Protein AF-A0A944PN60-F1 (afdb_monomer)

Nearest PDB structures (foldseek):
  7szf-assembly1_B-2  TM=4.156E-01  e=7.973E-01  Microseira wollei
  3ijt-assembly1_A  TM=2.534E-01  e=1.399E-01  Streptococcus mutans
  7szf-assembly1_A  TM=3.239E-01  e=6.660E-01  Microseira wollei
  7sze-assembly1_C  TM=3.017E-01  e=6.660E-01  Microseira wollei
  6wnd-assembly1_A  TM=2.590E-01  e=6.272E-01  Microseira wollei

Structure (mmCIF, N/CA/C/O backbone):
data_AF-A0A944PN60-F1
#
_entry.id   AF-A0A944PN60-F1
#
loop_
_atom_site.group_PDB
_atom_site.id
_atom_site.type_symbol
_atom_site.label_atom_id
_atom_site.label_alt_id
_atom_site.label_comp_id
_atom_site.label_asym_id
_atom_site.label_entity_id
_atom_site.label_seq_id
_atom_site.pdbx_PDB_ins_code
_atom_site.Cartn_x
_atom_site.Cartn_y
_atom_site.Cartn_z
_atom_site.occupancy
_atom_site.B_iso_or_equiv
_atom_site.auth_seq_id
_atom_site.auth_comp_id
_atom_site.auth_asym_id
_atom_site.auth_atom_id
_atom_site.pdbx_PDB_model_num
ATOM 1 N N . MET A 1 1 ? -5.242 -6.734 10.731 1.00 78.25 1 MET A N 1
ATOM 2 C CA . MET A 1 1 ? -5.152 -6.254 9.335 1.00 78.25 1 MET A CA 1
ATOM 3 C C . MET A 1 1 ? -3.893 -5.449 9.091 1.00 78.25 1 MET A C 1
ATOM 5 O O . MET A 1 1 ? -3.110 -5.909 8.279 1.00 78.25 1 MET A O 1
ATOM 9 N N . ARG A 1 2 ? -3.615 -4.367 9.833 1.00 77.69 2 ARG A N 1
ATOM 10 C CA . ARG A 1 2 ? -2.353 -3.606 9.710 1.00 77.69 2 ARG A CA 1
ATOM 11 C C . ARG A 1 2 ? -1.087 -4.473 9.571 1.00 77.69 2 ARG A C 1
ATOM 13 O O . ARG A 1 2 ? -0.387 -4.346 8.578 1.00 77.69 2 ARG A O 1
ATOM 20 N N . ASN A 1 3 ? -0.880 -5.430 10.482 1.00 80.88 3 ASN A N 1
ATOM 21 C CA . ASN A 1 3 ? 0.288 -6.325 10.459 1.00 80.88 3 ASN A CA 1
ATOM 22 C C . ASN A 1 3 ? 0.407 -7.179 9.179 1.00 80.88 3 ASN A C 1
ATOM 24 O O . ASN A 1 3 ? 1.513 -7.530 8.786 1.00 80.88 3 ASN A O 1
ATOM 28 N N . GLU A 1 4 ? -0.709 -7.536 8.532 1.00 80.94 4 GLU A N 1
ATOM 29 C CA . GLU A 1 4 ? -0.689 -8.299 7.272 1.00 80.94 4 GLU A CA 1
ATOM 30 C C . GLU A 1 4 ? -0.202 -7.425 6.113 1.00 80.94 4 GLU A C 1
ATOM 32 O O . GLU A 1 4 ? 0.571 -7.882 5.274 1.00 80.94 4 GLU A O 1
ATOM 37 N N . ILE A 1 5 ? -0.637 -6.161 6.091 1.00 79.56 5 ILE A N 1
ATOM 38 C CA . ILE A 1 5 ? -0.217 -5.166 5.098 1.00 79.56 5 ILE A CA 1
ATOM 39 C C . ILE A 1 5 ? 1.261 -4.840 5.303 1.00 79.56 5 ILE A C 1
ATOM 41 O O . ILE A 1 5 ? 2.024 -4.862 4.341 1.00 79.56 5 ILE A O 1
ATOM 45 N N . ASP A 1 6 ? 1.669 -4.627 6.561 1.00 84.75 6 ASP A N 1
ATOM 46 C CA . ASP A 1 6 ? 3.069 -4.443 6.943 1.00 84.75 6 ASP A CA 1
ATOM 47 C C . ASP A 1 6 ? 3.922 -5.613 6.451 1.00 84.75 6 ASP A C 1
ATOM 49 O O . ASP A 1 6 ? 4.912 -5.395 5.759 1.00 84.75 6 ASP A O 1
ATOM 53 N N . ALA A 1 7 ? 3.537 -6.858 6.743 1.00 84.25 7 ALA A N 1
ATOM 54 C CA . ALA A 1 7 ? 4.294 -8.029 6.309 1.00 84.25 7 ALA A CA 1
ATOM 55 C C . ALA A 1 7 ? 4.406 -8.108 4.777 1.00 84.25 7 ALA A C 1
ATOM 57 O O . ALA A 1 7 ? 5.513 -8.236 4.258 1.00 84.25 7 ALA A O 1
ATOM 58 N N . ALA A 1 8 ? 3.290 -7.961 4.053 1.00 82.12 8 ALA A N 1
ATOM 59 C CA . ALA A 1 8 ? 3.276 -8.003 2.590 1.00 82.12 8 ALA A CA 1
ATOM 60 C C . ALA A 1 8 ? 4.179 -6.921 1.974 1.00 82.12 8 ALA A C 1
ATOM 62 O O . ALA A 1 8 ? 4.997 -7.211 1.100 1.00 82.12 8 ALA A O 1
ATOM 63 N N . ALA A 1 9 ? 4.069 -5.685 2.467 1.00 80.31 9 ALA A N 1
ATOM 64 C CA . ALA A 1 9 ? 4.856 -4.558 1.992 1.00 80.31 9 ALA A CA 1
ATOM 65 C C . ALA A 1 9 ? 6.350 -4.728 2.329 1.00 80.31 9 ALA A C 1
ATOM 67 O O . ALA A 1 9 ? 7.211 -4.568 1.464 1.00 80.31 9 ALA A O 1
ATOM 68 N N . THR A 1 10 ? 6.680 -5.124 3.558 1.00 81.81 10 THR A N 1
ATOM 69 C CA . THR A 1 10 ? 8.081 -5.265 3.985 1.00 81.81 10 THR A CA 1
ATOM 70 C C . THR A 1 10 ? 8.782 -6.410 3.251 1.00 81.81 10 THR A C 1
ATOM 72 O O . THR A 1 10 ? 9.929 -6.258 2.833 1.00 81.81 10 THR A O 1
ATOM 75 N N . THR A 1 11 ? 8.091 -7.532 3.003 1.00 80.88 11 THR A N 1
ATOM 76 C CA . THR A 1 11 ? 8.620 -8.641 2.189 1.00 80.88 11 THR A CA 1
ATOM 77 C C . THR A 1 11 ? 8.937 -8.212 0.756 1.00 80.88 11 THR A C 1
ATOM 79 O O . THR A 1 11 ? 9.923 -8.675 0.188 1.00 80.88 11 THR A O 1
ATOM 82 N N . ALA A 1 12 ? 8.152 -7.302 0.179 1.00 75.12 12 ALA A N 1
ATOM 83 C CA . ALA A 1 12 ? 8.399 -6.765 -1.157 1.00 75.12 12 ALA A CA 1
ATOM 84 C C . ALA A 1 12 ? 9.396 -5.584 -1.183 1.00 75.12 12 ALA A C 1
ATOM 86 O O . ALA A 1 12 ? 9.608 -4.970 -2.231 1.00 75.12 12 ALA A O 1
ATOM 87 N N . GLY A 1 13 ? 10.039 -5.286 -0.046 1.00 75.38 13 GLY A N 1
ATOM 88 C CA . GLY A 1 13 ? 11.092 -4.275 0.071 1.00 75.38 13 GLY A CA 1
ATOM 89 C C . GLY A 1 13 ? 10.590 -2.852 0.325 1.00 75.38 13 GLY A C 1
ATOM 90 O O . GLY A 1 13 ? 11.360 -1.901 0.180 1.00 75.38 13 GLY A O 1
ATOM 91 N N . PHE A 1 14 ? 9.319 -2.688 0.694 1.00 82.94 14 PHE A N 1
ATOM 92 C CA . PHE A 1 14 ? 8.746 -1.398 1.064 1.00 82.94 14 PHE A CA 1
ATOM 93 C C . PHE A 1 14 ? 8.972 -1.104 2.547 1.00 82.94 14 PHE A C 1
ATOM 95 O O . PHE A 1 14 ? 8.867 -1.989 3.393 1.00 82.94 14 PHE A O 1
ATOM 102 N N . THR A 1 15 ? 9.216 0.162 2.874 1.00 82.56 15 THR A N 1
ATOM 103 C CA . THR A 1 15 ? 9.378 0.599 4.263 1.00 82.56 15 THR A CA 1
ATOM 104 C C . THR A 1 15 ? 8.147 1.394 4.684 1.00 82.56 15 THR A C 1
ATOM 106 O O . THR A 1 15 ? 7.670 2.256 3.936 1.00 82.56 15 THR A O 1
ATOM 109 N N . ALA A 1 16 ? 7.626 1.102 5.879 1.00 83.19 16 ALA A N 1
ATOM 110 C CA . ALA A 1 16 ? 6.564 1.894 6.484 1.00 83.19 16 ALA A CA 1
ATOM 111 C C . ALA A 1 16 ? 7.060 3.328 6.705 1.00 83.19 16 ALA A C 1
ATOM 113 O O . ALA A 1 16 ? 8.152 3.561 7.225 1.00 83.19 16 ALA A O 1
ATOM 114 N N . ARG A 1 17 ? 6.251 4.300 6.303 1.00 80.06 17 ARG A N 1
ATOM 115 C CA . ARG A 1 17 ? 6.507 5.721 6.495 1.00 80.06 17 ARG A CA 1
ATOM 116 C C . ARG A 1 17 ? 5.400 6.320 7.339 1.00 80.06 17 ARG A C 1
ATOM 118 O O . ARG A 1 17 ? 4.273 5.823 7.362 1.00 80.06 17 ARG A O 1
ATOM 125 N N . GLN A 1 18 ? 5.745 7.406 8.023 1.00 74.06 18 GLN A N 1
ATOM 126 C CA . GLN A 1 18 ? 4.725 8.262 8.609 1.00 74.06 18 GLN A CA 1
ATOM 127 C C . GLN A 1 18 ? 3.732 8.676 7.507 1.00 74.06 18 GLN A C 1
ATOM 129 O O . GLN A 1 18 ? 4.138 8.802 6.340 1.00 74.06 18 GLN A O 1
ATOM 134 N N . PRO A 1 19 ? 2.445 8.855 7.851 1.00 70.75 19 PRO A N 1
ATOM 135 C CA . PRO A 1 19 ? 1.495 9.504 6.960 1.00 70.75 19 PRO A CA 1
ATOM 136 C C . PRO A 1 19 ? 2.111 10.803 6.448 1.00 70.75 19 PRO A C 1
ATOM 138 O O . PRO A 1 19 ? 2.833 11.476 7.189 1.00 70.75 19 PRO A O 1
ATOM 141 N N . ALA A 1 20 ? 1.871 11.124 5.180 1.00 68.94 20 ALA A N 1
ATOM 142 C CA . ALA A 1 20 ? 2.376 12.365 4.619 1.00 68.94 20 ALA A CA 1
ATOM 143 C C . ALA A 1 20 ? 1.814 13.569 5.403 1.00 68.94 20 ALA A C 1
ATOM 145 O O . ALA A 1 20 ? 0.785 13.464 6.076 1.00 68.94 20 ALA A O 1
ATOM 146 N N . ASP A 1 21 ? 2.530 14.693 5.390 1.00 70.62 21 ASP A N 1
ATOM 147 C CA . ASP A 1 21 ? 2.187 15.848 6.230 1.00 70.62 21 ASP A CA 1
ATOM 148 C C . ASP A 1 21 ? 0.8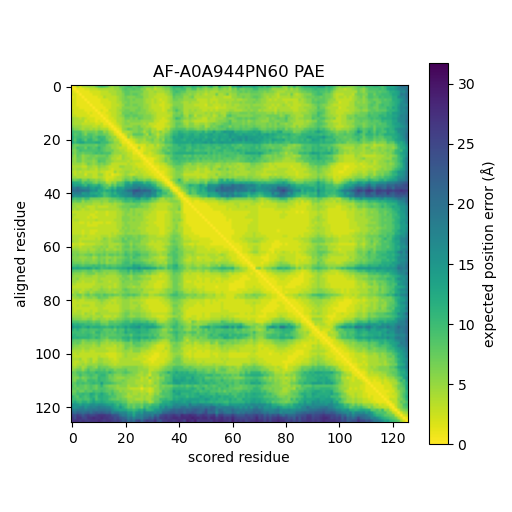36 16.481 5.873 1.00 70.62 21 ASP A C 1
ATOM 150 O O . ASP A 1 21 ? 0.238 17.163 6.702 1.00 70.62 21 ASP A O 1
ATOM 154 N N . ASP A 1 22 ? 0.341 16.208 4.668 1.00 70.81 22 ASP A N 1
ATOM 155 C CA . ASP A 1 22 ? -0.979 16.581 4.166 1.00 70.81 22 ASP A CA 1
ATOM 156 C C . ASP A 1 22 ? -2.118 15.693 4.698 1.00 70.81 22 ASP A C 1
ATOM 158 O O . ASP A 1 22 ? -3.289 16.023 4.501 1.00 70.81 22 ASP A O 1
ATOM 162 N N . VAL A 1 23 ? -1.808 14.598 5.404 1.00 74.94 23 VAL A N 1
ATOM 163 C CA . VAL A 1 23 ? -2.804 13.811 6.136 1.00 74.94 23 VAL A CA 1
ATOM 164 C C . VAL A 1 23 ? -3.211 14.574 7.405 1.00 74.94 23 VAL A C 1
ATOM 166 O O . VAL A 1 23 ? -2.351 14.852 8.254 1.00 74.94 23 VAL A O 1
ATOM 169 N N . PRO A 1 24 ? -4.512 14.877 7.588 1.00 76.62 24 PRO A N 1
ATOM 170 C CA . PRO A 1 24 ? -5.019 15.567 8.769 1.00 76.62 24 PRO A CA 1
ATOM 171 C C . PRO A 1 24 ? -4.561 14.900 10.074 1.00 76.62 24 PRO A C 1
ATOM 173 O O . PRO A 1 24 ? -4.557 13.668 10.155 1.00 76.62 24 PRO A O 1
ATOM 176 N N . PRO A 1 25 ? -4.216 15.663 11.132 1.00 77.25 25 PRO A N 1
ATOM 177 C CA . PRO A 1 25 ? -3.718 15.103 12.390 1.00 77.25 25 PRO A CA 1
ATOM 178 C C . PRO A 1 25 ? -4.624 14.020 12.991 1.00 77.25 25 PRO A C 1
ATOM 180 O O . PRO A 1 25 ? -4.119 13.000 13.453 1.00 77.25 25 PRO A O 1
ATOM 183 N N . GLY A 1 26 ? -5.948 14.205 12.914 1.00 77.31 26 GLY A N 1
ATOM 184 C CA . GLY A 1 26 ? -6.942 13.235 13.390 1.00 77.31 26 GLY A CA 1
ATOM 185 C C . GLY A 1 26 ? -6.986 11.923 12.596 1.00 77.31 26 GLY A C 1
ATOM 186 O O . GLY A 1 26 ? -7.498 10.928 13.097 1.00 77.31 26 GLY A O 1
ATOM 187 N N . LEU A 1 27 ? -6.409 11.897 11.390 1.00 81.31 27 LEU A N 1
ATOM 188 C CA . LEU A 1 27 ? -6.338 10.723 10.518 1.00 81.31 27 LEU A CA 1
ATOM 189 C C . LEU A 1 27 ? -4.967 10.041 10.532 1.00 81.31 27 LEU A C 1
ATOM 191 O O . LEU A 1 27 ? -4.851 8.903 10.084 1.00 81.31 27 LEU A O 1
ATOM 195 N N . LYS A 1 28 ? -3.926 10.667 11.098 1.00 80.19 28 LYS A N 1
ATOM 196 C CA . LYS A 1 28 ? -2.568 10.094 11.103 1.00 80.19 28 LYS A CA 1
ATOM 197 C C . LYS A 1 28 ? -2.484 8.730 11.795 1.00 80.19 28 LYS A C 1
ATOM 199 O O . LYS A 1 28 ? -1.704 7.888 11.368 1.00 80.19 28 LYS A O 1
ATOM 204 N N . SER A 1 29 ? -3.285 8.483 12.833 1.00 82.19 29 SER A N 1
ATOM 205 C CA . SER A 1 29 ? -3.358 7.167 13.491 1.00 82.19 29 SER A CA 1
ATOM 206 C C . SER A 1 29 ? -4.169 6.130 12.706 1.00 82.19 29 SER A C 1
ATOM 208 O O . SER A 1 29 ? -4.023 4.936 12.953 1.00 82.19 29 SER A O 1
ATOM 210 N N . CYS A 1 30 ? -5.014 6.585 11.781 1.00 86.88 30 CYS A N 1
ATOM 211 C CA . CYS A 1 30 ? -5.893 5.765 10.950 1.00 86.88 30 CYS A CA 1
ATOM 212 C C . CYS A 1 30 ? -5.280 5.437 9.585 1.00 86.88 30 CYS A C 1
ATOM 214 O O . CYS A 1 30 ? -5.746 4.529 8.902 1.00 86.88 30 CYS A O 1
ATOM 216 N N . THR A 1 31 ? -4.229 6.151 9.191 1.00 86.56 31 THR A N 1
ATOM 217 C CA . THR A 1 31 ? -3.553 5.982 7.909 1.00 86.56 31 THR A CA 1
ATOM 218 C C . THR A 1 31 ? -2.158 5.414 8.113 1.00 86.56 31 THR A C 1
ATOM 220 O O . THR A 1 31 ? -1.404 5.833 8.987 1.00 86.56 31 THR A O 1
ATOM 223 N N . VAL A 1 32 ? -1.771 4.471 7.264 1.00 87.19 32 VAL A N 1
ATOM 224 C CA . VAL A 1 32 ? -0.402 3.963 7.193 1.00 87.19 32 VAL A CA 1
ATOM 225 C C . VAL A 1 32 ? 0.029 3.951 5.743 1.00 87.19 32 VAL A C 1
ATOM 227 O O . VAL A 1 32 ? -0.742 3.589 4.857 1.00 87.19 32 VAL A O 1
ATOM 230 N N . ARG A 1 33 ? 1.275 4.349 5.499 1.00 87.69 33 ARG A N 1
ATOM 231 C CA . ARG A 1 33 ? 1.848 4.403 4.162 1.00 87.69 33 ARG A CA 1
ATOM 232 C C . ARG A 1 33 ? 3.090 3.534 4.088 1.00 87.69 33 ARG A C 1
ATOM 234 O O . ARG A 1 33 ? 3.949 3.618 4.956 1.00 87.69 33 ARG A O 1
ATOM 241 N N . TRP A 1 34 ? 3.232 2.782 3.008 1.00 87.56 34 TRP A N 1
ATOM 242 C CA . TRP A 1 34 ? 4.467 2.093 2.648 1.00 87.56 34 TRP A CA 1
ATOM 243 C C . TRP A 1 34 ? 4.951 2.616 1.309 1.00 87.56 34 TRP A C 1
ATOM 245 O O . TRP A 1 34 ? 4.162 2.816 0.385 1.00 87.56 34 TRP A O 1
ATOM 255 N N . GLN A 1 35 ? 6.253 2.851 1.202 1.00 82.75 35 GLN A N 1
ATOM 256 C CA . GLN A 1 35 ? 6.859 3.374 -0.017 1.00 82.75 35 GLN A CA 1
ATOM 257 C C . GLN A 1 35 ? 8.163 2.642 -0.308 1.00 82.75 35 GLN A C 1
ATOM 259 O O . GLN A 1 35 ? 8.869 2.230 0.615 1.00 82.75 35 GLN A O 1
ATOM 264 N N . ALA A 1 36 ? 8.487 2.485 -1.594 1.00 76.81 36 ALA A N 1
ATOM 265 C CA . ALA A 1 36 ? 9.763 1.901 -1.980 1.00 76.81 36 ALA A CA 1
ATOM 266 C C . ALA A 1 36 ? 10.884 2.870 -1.610 1.00 76.81 36 ALA A C 1
ATOM 268 O O . ALA A 1 36 ? 10.826 4.065 -1.945 1.00 76.81 36 ALA A O 1
ATOM 269 N N . ASP A 1 37 ? 11.919 2.345 -0.966 1.00 67.75 37 ASP A N 1
ATOM 270 C CA . ASP A 1 37 ? 13.194 3.039 -0.887 1.00 67.75 37 ASP A CA 1
ATOM 271 C C . ASP A 1 37 ? 13.798 3.009 -2.294 1.00 67.75 37 ASP A C 1
ATOM 273 O O . ASP A 1 37 ? 14.003 1.933 -2.855 1.00 67.75 37 ASP A O 1
ATOM 277 N N . GLY A 1 38 ? 14.032 4.183 -2.891 1.00 56.84 38 GLY A N 1
ATOM 278 C CA . GLY A 1 38 ? 14.340 4.337 -4.325 1.00 56.84 38 GLY A CA 1
ATOM 279 C C . GLY A 1 38 ? 15.554 3.543 -4.830 1.00 56.84 38 GLY A C 1
ATOM 280 O O . GLY A 1 38 ? 15.700 3.367 -6.030 1.00 56.84 38 GLY A O 1
ATOM 281 N N . ALA A 1 39 ? 16.386 3.013 -3.927 1.00 55.78 39 ALA A N 1
ATOM 282 C CA . ALA A 1 39 ? 17.548 2.184 -4.241 1.00 55.78 39 ALA A CA 1
ATOM 283 C C . ALA A 1 39 ? 17.310 0.659 -4.132 1.00 55.78 39 ALA A C 1
ATOM 285 O O . ALA A 1 39 ? 18.165 -0.112 -4.557 1.00 55.78 39 ALA A O 1
ATOM 286 N N . LYS A 1 40 ? 16.196 0.196 -3.541 1.00 52.66 40 LYS A N 1
ATOM 287 C CA . LYS A 1 40 ? 15.973 -1.235 -3.225 1.00 52.66 40 LYS A CA 1
ATOM 288 C C . LYS A 1 40 ? 15.061 -1.973 -4.204 1.00 52.66 40 LYS A C 1
ATOM 290 O O . LYS A 1 40 ? 14.976 -3.195 -4.148 1.00 52.66 40 LYS A O 1
ATOM 295 N N . SER A 1 41 ? 14.383 -1.254 -5.092 1.00 57.16 41 SER A N 1
ATOM 296 C CA . SER A 1 41 ? 13.444 -1.839 -6.043 1.00 57.16 41 SER A CA 1
ATOM 297 C C . SER A 1 41 ? 14.070 -1.913 -7.433 1.00 57.16 41 SER A C 1
ATOM 299 O O . SER A 1 41 ? 13.859 -1.026 -8.253 1.00 57.16 41 SER A O 1
ATOM 301 N N . THR A 1 42 ? 14.841 -2.965 -7.706 1.00 61.59 42 THR A N 1
ATOM 302 C CA . THR A 1 42 ? 15.434 -3.211 -9.036 1.00 61.59 42 THR A CA 1
ATOM 303 C C . THR A 1 42 ? 14.387 -3.463 -10.126 1.00 61.59 42 THR A C 1
ATOM 305 O O . THR A 1 42 ? 14.669 -3.225 -11.295 1.00 61.59 42 THR A O 1
ATOM 308 N N . ASP A 1 43 ? 13.175 -3.886 -9.748 1.00 77.94 43 ASP A N 1
ATOM 309 C CA . ASP A 1 43 ? 11.995 -3.970 -10.614 1.00 77.94 43 ASP A CA 1
ATOM 310 C C . ASP A 1 43 ? 10.749 -3.537 -9.820 1.00 77.94 43 ASP A C 1
ATOM 312 O O . ASP A 1 43 ? 10.132 -4.313 -9.085 1.00 77.94 43 ASP A O 1
ATOM 316 N N . SER A 1 44 ? 10.413 -2.251 -9.942 1.00 78.62 44 SER A N 1
ATOM 317 C CA . SER A 1 44 ? 9.278 -1.601 -9.273 1.00 78.62 44 SER A CA 1
ATOM 318 C C . SER A 1 44 ? 7.950 -2.284 -9.550 1.00 78.62 44 SER A C 1
ATOM 320 O O . SER A 1 44 ? 7.126 -2.465 -8.647 1.00 78.62 44 SER A O 1
ATOM 322 N N . ARG A 1 45 ? 7.743 -2.699 -10.796 1.00 84.88 45 ARG A N 1
ATOM 323 C CA . ARG A 1 45 ? 6.487 -3.286 -11.217 1.00 84.88 45 ARG A CA 1
ATOM 324 C C . ARG A 1 45 ? 6.323 -4.667 -10.605 1.00 84.88 45 ARG A C 1
ATOM 326 O O . ARG A 1 45 ? 5.270 -4.966 -10.047 1.00 84.88 45 ARG A O 1
ATOM 333 N N . LYS A 1 46 ? 7.383 -5.473 -10.616 1.00 84.25 46 LYS A N 1
ATOM 334 C CA . LYS A 1 46 ? 7.370 -6.791 -9.983 1.00 84.25 46 LYS A CA 1
ATOM 335 C C . LYS A 1 46 ? 7.117 -6.710 -8.478 1.00 84.25 46 LYS A C 1
ATOM 337 O O . LYS A 1 46 ? 6.321 -7.496 -7.967 1.00 84.25 46 LYS A O 1
ATOM 342 N N . SER A 1 47 ? 7.747 -5.768 -7.770 1.00 83.88 47 SER A N 1
ATOM 343 C CA . SER A 1 47 ? 7.484 -5.567 -6.337 1.00 83.88 47 SER A CA 1
ATOM 344 C C . SER A 1 47 ? 6.039 -5.142 -6.073 1.00 83.88 47 SER A C 1
ATOM 346 O O . SER A 1 47 ? 5.423 -5.635 -5.131 1.00 83.88 47 SER A O 1
ATOM 348 N N . TYR A 1 48 ? 5.472 -4.276 -6.918 1.00 88.31 48 TYR A N 1
ATOM 349 C CA . TYR A 1 48 ? 4.059 -3.907 -6.835 1.00 88.31 48 TYR A CA 1
ATOM 350 C C . TYR A 1 48 ? 3.137 -5.123 -7.014 1.00 88.31 48 TYR A C 1
ATOM 352 O O . TYR A 1 48 ? 2.328 -5.416 -6.130 1.00 88.31 48 TYR A O 1
ATOM 360 N N . ASP A 1 49 ? 3.301 -5.865 -8.113 1.00 89.44 49 ASP A N 1
ATOM 361 C CA . ASP A 1 49 ? 2.451 -7.012 -8.448 1.00 89.44 49 ASP A CA 1
ATOM 362 C C . ASP A 1 49 ? 2.552 -8.118 -7.377 1.00 89.44 49 ASP A C 1
ATOM 364 O O . ASP A 1 49 ? 1.550 -8.742 -7.021 1.00 89.44 49 ASP A O 1
ATOM 368 N N . ALA A 1 50 ? 3.741 -8.332 -6.798 1.00 88.62 50 ALA A N 1
ATOM 369 C CA . ALA A 1 50 ? 3.955 -9.294 -5.716 1.00 88.62 50 ALA A CA 1
ATOM 370 C C . ALA A 1 50 ? 3.225 -8.909 -4.416 1.00 88.62 50 ALA A C 1
ATOM 372 O O . ALA A 1 50 ? 2.613 -9.774 -3.775 1.00 88.62 50 ALA A O 1
ATOM 373 N N . THR A 1 51 ? 3.246 -7.628 -4.030 1.00 88.19 51 THR A N 1
ATOM 374 C CA . THR A 1 51 ? 2.494 -7.140 -2.862 1.00 88.19 51 THR A CA 1
ATOM 375 C C . THR A 1 51 ? 0.998 -7.292 -3.084 1.00 88.19 51 THR A C 1
ATOM 377 O O . THR A 1 51 ? 0.312 -7.855 -2.231 1.00 88.19 51 THR A O 1
ATOM 380 N N . VAL A 1 52 ? 0.494 -6.866 -4.246 1.00 90.69 52 VAL A N 1
ATOM 381 C CA . VAL A 1 52 ? -0.923 -7.008 -4.613 1.00 90.69 52 VAL A CA 1
ATOM 382 C C . VAL A 1 52 ? -1.346 -8.475 -4.558 1.00 90.69 52 VAL A C 1
ATOM 384 O O . VAL A 1 52 ? -2.326 -8.805 -3.896 1.00 90.69 52 VAL A O 1
ATOM 387 N N . ALA A 1 53 ? -0.576 -9.385 -5.158 1.00 91.19 53 ALA A N 1
ATOM 388 C CA . ALA A 1 53 ? -0.875 -10.816 -5.119 1.00 91.19 53 ALA A CA 1
ATOM 389 C C . ALA A 1 53 ? -0.891 -11.381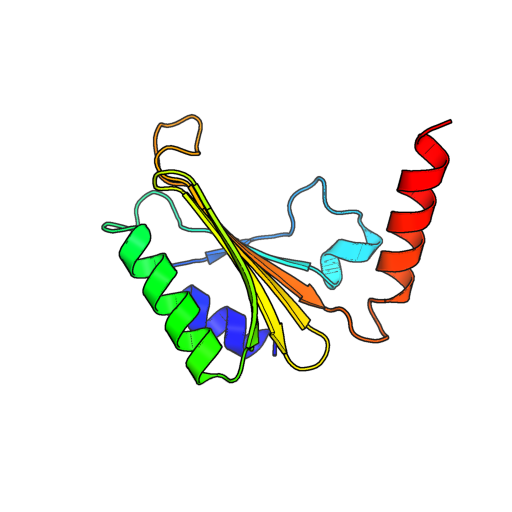 -3.687 1.00 91.19 53 ALA A C 1
ATOM 391 O O . ALA A 1 53 ? -1.714 -12.240 -3.366 1.00 91.19 53 ALA A O 1
ATOM 392 N N . THR A 1 54 ? -0.002 -10.899 -2.816 1.00 90.50 54 THR A N 1
ATOM 393 C CA . THR A 1 54 ? 0.034 -11.289 -1.398 1.00 90.50 54 THR A CA 1
ATOM 394 C C . THR A 1 54 ? -1.209 -10.799 -0.655 1.00 90.50 54 THR A C 1
ATOM 396 O O . THR A 1 54 ? -1.818 -11.571 0.084 1.00 90.50 54 THR A O 1
ATOM 399 N N . LEU A 1 55 ? -1.639 -9.559 -0.900 1.00 89.94 55 LEU A N 1
ATOM 400 C CA . LEU A 1 55 ? -2.874 -9.008 -0.341 1.00 89.94 55 LEU A CA 1
ATOM 401 C C . LEU A 1 55 ? -4.102 -9.796 -0.826 1.00 89.94 55 LEU A C 1
ATOM 403 O O . LEU A 1 55 ? -4.913 -10.224 -0.006 1.00 89.94 55 LEU A O 1
ATOM 407 N N . VAL A 1 56 ? -4.209 -10.094 -2.125 1.00 91.69 56 VAL A N 1
ATOM 408 C CA . VAL A 1 56 ? -5.307 -10.922 -2.662 1.00 91.69 56 VAL A CA 1
ATOM 409 C C . VAL A 1 56 ? -5.341 -12.298 -1.995 1.00 91.69 56 VAL A C 1
ATOM 411 O O . VAL A 1 56 ? -6.397 -12.737 -1.543 1.00 91.69 56 VAL A O 1
ATOM 414 N N . LYS A 1 57 ? -4.188 -12.968 -1.855 1.00 91.06 57 LYS A N 1
ATOM 415 C CA . LYS A 1 57 ? -4.088 -14.249 -1.127 1.00 91.06 57 LYS A CA 1
ATOM 416 C C . LYS A 1 57 ? -4.494 -14.121 0.342 1.00 91.06 57 LYS A C 1
ATOM 418 O O . LYS A 1 57 ? -5.072 -15.048 0.898 1.00 91.06 57 LYS A O 1
ATOM 423 N N . GLY A 1 58 ? -4.225 -12.969 0.951 1.00 88.56 58 GLY A N 1
ATOM 424 C CA . GLY A 1 58 ? -4.688 -12.607 2.287 1.00 88.56 58 GLY A CA 1
ATOM 425 C C . GLY A 1 58 ? -6.188 -12.304 2.373 1.00 88.56 58 GLY A C 1
ATOM 426 O O . GLY A 1 58 ? -6.666 -11.985 3.459 1.00 88.56 58 GLY A O 1
ATOM 427 N N . GLY A 1 59 ? -6.947 -12.388 1.277 1.00 91.44 59 GLY A N 1
ATOM 428 C CA . GLY A 1 59 ? -8.393 -12.160 1.251 1.00 91.44 59 GLY A CA 1
ATOM 429 C C . GLY A 1 59 ? -8.804 -10.698 1.064 1.00 91.44 59 GLY A C 1
ATOM 430 O O . GLY A 1 59 ? -9.961 -10.364 1.324 1.00 91.44 59 GLY A O 1
ATOM 431 N N . TRP A 1 60 ? -7.883 -9.829 0.641 1.00 93.44 60 TRP A N 1
ATOM 432 C CA . TRP A 1 60 ? -8.222 -8.478 0.195 1.00 93.44 60 TRP A CA 1
ATOM 433 C C . TRP A 1 60 ? -8.958 -8.533 -1.139 1.00 93.44 60 TRP A C 1
ATOM 435 O O . TRP A 1 60 ? -8.548 -9.249 -2.055 1.00 93.44 60 TRP A O 1
ATOM 445 N N . LYS A 1 61 ? -10.056 -7.786 -1.242 1.00 93.38 61 LYS A N 1
ATOM 446 C CA . LYS A 1 61 ? -10.899 -7.758 -2.436 1.00 93.38 61 LYS A CA 1
ATOM 447 C C . LYS A 1 61 ? -10.609 -6.508 -3.240 1.00 93.38 61 LYS A C 1
ATOM 449 O O . LYS A 1 61 ? -10.508 -5.427 -2.676 1.00 93.38 61 LYS A O 1
ATOM 454 N N . GLU A 1 62 ? -10.487 -6.657 -4.551 1.00 93.75 62 GLU A N 1
ATOM 455 C CA . GLU A 1 62 ? -10.383 -5.515 -5.454 1.00 93.75 62 GLU A CA 1
ATOM 456 C C . GLU A 1 62 ? -11.723 -4.768 -5.510 1.00 93.75 62 GLU A C 1
ATOM 458 O O . GLU A 1 62 ? -12.787 -5.374 -5.655 1.00 93.75 62 GLU A O 1
ATOM 463 N N . ARG A 1 63 ? -11.660 -3.441 -5.389 1.00 92.25 63 ARG A N 1
ATOM 464 C CA . ARG A 1 63 ? -12.810 -2.532 -5.508 1.00 92.25 63 ARG A CA 1
ATOM 465 C C . ARG A 1 63 ? -12.813 -1.742 -6.798 1.00 92.25 63 ARG A C 1
ATOM 467 O O . ARG A 1 63 ? -13.875 -1.365 -7.281 1.00 92.25 63 ARG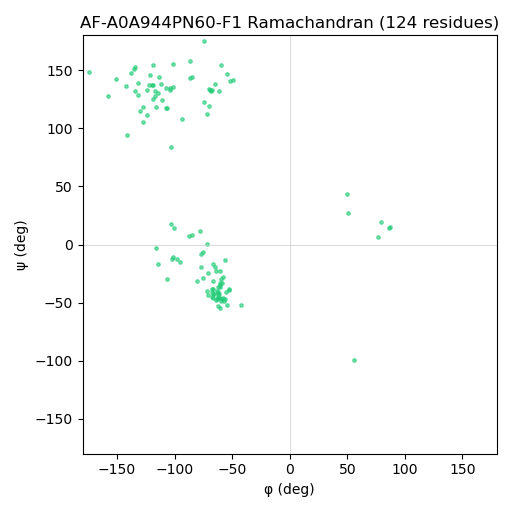 A O 1
ATOM 474 N N . GLY A 1 64 ? -11.630 -1.472 -7.321 1.00 90.81 64 GLY A N 1
ATOM 475 C CA . GLY A 1 64 ? -11.454 -0.722 -8.543 1.00 90.81 64 GLY A CA 1
ATOM 476 C C . GLY A 1 64 ? -9.994 -0.717 -8.937 1.00 90.81 64 GLY A C 1
ATOM 477 O O . GLY A 1 64 ? -9.103 -0.737 -8.085 1.00 90.81 64 GLY A O 1
ATOM 478 N N . ARG A 1 65 ? -9.764 -0.678 -10.240 1.00 92.56 65 ARG A N 1
ATOM 479 C CA . ARG A 1 65 ? -8.439 -0.644 -10.829 1.00 92.56 65 ARG A CA 1
ATOM 480 C C . ARG A 1 65 ? -8.466 0.273 -12.036 1.00 92.56 65 ARG A C 1
ATOM 482 O O . ARG A 1 65 ? -9.387 0.210 -12.848 1.00 92.56 65 ARG A O 1
ATOM 489 N N . THR A 1 66 ? -7.438 1.097 -12.137 1.00 91.62 66 THR A N 1
ATOM 490 C CA . THR A 1 66 ? -7.213 1.986 -13.266 1.00 91.62 66 THR A CA 1
ATOM 491 C C . THR A 1 66 ? -5.799 1.757 -13.765 1.00 91.62 66 THR A C 1
ATOM 493 O O . THR A 1 66 ? -4.834 1.987 -13.033 1.00 91.62 66 THR A O 1
ATOM 496 N N . ASP A 1 67 ? -5.678 1.316 -15.011 1.00 90.88 67 ASP A N 1
ATOM 497 C CA . ASP A 1 67 ? -4.406 1.208 -15.715 1.00 90.88 67 ASP A CA 1
ATOM 498 C C . ASP A 1 67 ? -4.335 2.338 -16.753 1.00 90.88 67 ASP A C 1
ATOM 500 O O . ASP A 1 67 ? -5.147 2.404 -17.675 1.00 90.88 67 ASP A O 1
ATOM 504 N N . GLU A 1 68 ? -3.361 3.236 -16.612 1.00 86.75 68 GLU A N 1
ATOM 505 C CA . GLU A 1 68 ? -3.117 4.326 -17.559 1.00 86.75 68 GLU A CA 1
ATOM 506 C C . GLU A 1 68 ? -1.681 4.270 -18.068 1.00 86.75 68 GLU A C 1
ATOM 508 O O . GLU A 1 68 ? -0.721 4.549 -17.345 1.00 86.75 68 GLU A O 1
ATOM 513 N N . LYS A 1 69 ? -1.528 3.944 -19.357 1.00 84.69 69 LYS A N 1
ATOM 514 C CA . LYS A 1 69 ? -0.230 3.702 -20.005 1.00 84.69 69 LYS A CA 1
ATOM 515 C C . LYS A 1 69 ? 0.550 2.602 -19.272 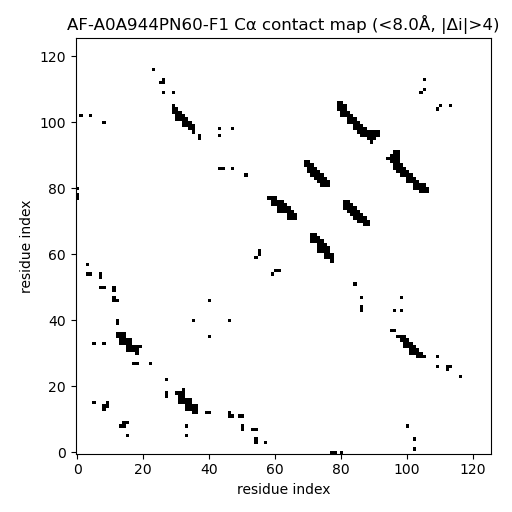1.00 84.69 69 LYS A C 1
ATOM 517 O O . LYS A 1 69 ? 0.304 1.423 -19.491 1.00 84.69 69 LYS A O 1
ATOM 522 N N . GLN A 1 70 ? 1.492 2.999 -18.422 1.00 83.69 70 GLN A N 1
ATOM 523 C CA . GLN A 1 70 ? 2.318 2.118 -17.597 1.00 83.69 70 GLN A CA 1
ATOM 524 C C . GLN A 1 70 ? 2.065 2.320 -16.093 1.00 83.69 70 GLN A C 1
ATOM 526 O O . GLN A 1 70 ? 2.663 1.616 -15.284 1.00 83.69 70 GLN A O 1
ATOM 531 N N . SER A 1 71 ? 1.203 3.273 -15.726 1.00 87.69 71 SER A N 1
ATOM 532 C CA . SER A 1 71 ? 0.781 3.512 -14.349 1.00 87.69 71 SER A CA 1
ATOM 533 C C . SER A 1 71 ? -0.383 2.605 -13.974 1.00 87.69 71 SER A C 1
ATOM 535 O O . SER A 1 71 ? -1.272 2.366 -14.792 1.00 87.69 71 SER A O 1
ATOM 537 N N . VAL A 1 72 ? -0.410 2.153 -12.725 1.00 91.38 72 VAL A N 1
ATOM 538 C CA . VAL A 1 72 ? -1.488 1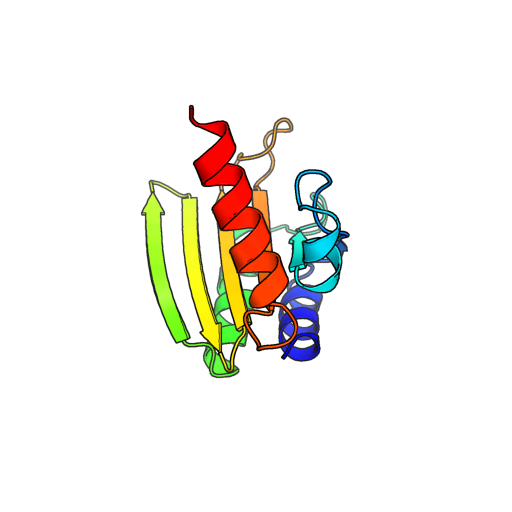.337 -12.167 1.00 91.38 72 VAL A CA 1
ATOM 539 C C . VAL A 1 72 ? -1.913 1.914 -10.828 1.00 91.38 72 VAL A C 1
ATOM 541 O O . VAL A 1 72 ? -1.096 2.127 -9.934 1.00 91.38 72 VAL A O 1
ATOM 544 N N . THR A 1 73 ? -3.214 2.131 -10.681 1.00 91.81 73 THR A N 1
ATOM 545 C CA . THR A 1 73 ? -3.860 2.411 -9.402 1.00 91.81 73 THR A CA 1
ATOM 546 C C . THR A 1 73 ? -4.835 1.293 -9.093 1.00 91.81 73 THR A C 1
ATOM 548 O O . THR A 1 73 ? -5.643 0.927 -9.942 1.00 91.81 73 THR A O 1
ATOM 551 N N . MET A 1 74 ? -4.793 0.765 -7.877 1.00 94.19 74 MET A N 1
ATOM 552 C CA . MET A 1 74 ? -5.711 -0.271 -7.424 1.00 94.19 74 MET A CA 1
ATOM 553 C C . MET A 1 74 ? -6.233 0.058 -6.031 1.00 94.19 74 MET A C 1
ATOM 555 O O . MET A 1 74 ? -5.464 0.380 -5.129 1.00 94.19 74 MET A O 1
ATOM 559 N N . ALA A 1 75 ? -7.545 -0.047 -5.866 1.00 93.69 75 ALA A N 1
ATOM 560 C CA . ALA A 1 75 ? -8.230 0.050 -4.592 1.00 93.69 75 ALA A CA 1
ATOM 561 C C . ALA A 1 75 ? -8.638 -1.349 -4.123 1.00 93.69 75 ALA A C 1
ATOM 563 O O . ALA A 1 75 ? -9.197 -2.133 -4.895 1.00 93.69 75 ALA A O 1
ATOM 564 N N . MET A 1 76 ? -8.392 -1.649 -2.851 1.00 94.44 76 MET A N 1
ATOM 565 C CA . MET A 1 76 ? -8.762 -2.913 -2.222 1.00 94.44 76 MET A CA 1
ATOM 566 C C . MET A 1 76 ? -9.413 -2.687 -0.865 1.00 94.44 76 MET A C 1
ATOM 568 O O . MET A 1 76 ? -9.103 -1.709 -0.187 1.00 94.44 76 MET A O 1
ATOM 572 N N . ASP A 1 77 ? -10.265 -3.610 -0.433 1.00 93.50 77 ASP A N 1
ATOM 573 C CA . ASP A 1 77 ? -10.831 -3.595 0.911 1.00 93.50 77 ASP A CA 1
ATOM 574 C C . ASP A 1 77 ? -10.830 -4.965 1.588 1.00 93.50 77 ASP A C 1
ATOM 576 O O . ASP A 1 77 ? -10.894 -6.027 0.960 1.00 93.50 77 ASP A O 1
ATOM 580 N N . LYS A 1 78 ? -10.746 -4.924 2.917 1.00 91.81 78 LYS A N 1
ATOM 581 C CA . LYS A 1 78 ? -10.897 -6.084 3.792 1.00 91.81 78 LYS A CA 1
ATOM 582 C C . LYS A 1 78 ? -11.279 -5.603 5.185 1.00 91.81 78 LYS A C 1
ATOM 584 O O . LYS A 1 78 ? -10.589 -4.767 5.744 1.00 91.81 78 LYS A O 1
ATOM 589 N N . GLY A 1 79 ? -12.356 -6.148 5.755 1.00 86.31 79 GLY A N 1
ATOM 590 C CA . GLY A 1 79 ? -12.661 -6.045 7.191 1.00 86.31 79 GLY A CA 1
ATOM 591 C C . GLY A 1 79 ? -12.598 -4.637 7.803 1.00 86.31 79 GLY A C 1
ATOM 592 O O . GLY A 1 79 ? -12.042 -4.481 8.884 1.00 86.31 79 GLY A O 1
ATOM 593 N N . GLY A 1 80 ? -13.136 -3.617 7.129 1.00 86.75 80 GLY A N 1
ATOM 594 C CA . GLY A 1 80 ? -13.082 -2.234 7.625 1.00 86.75 80 GLY A CA 1
ATOM 595 C C . GLY A 1 80 ? -11.738 -1.544 7.392 1.00 86.75 80 GLY A C 1
ATOM 596 O O . GLY A 1 80 ? -11.436 -0.569 8.060 1.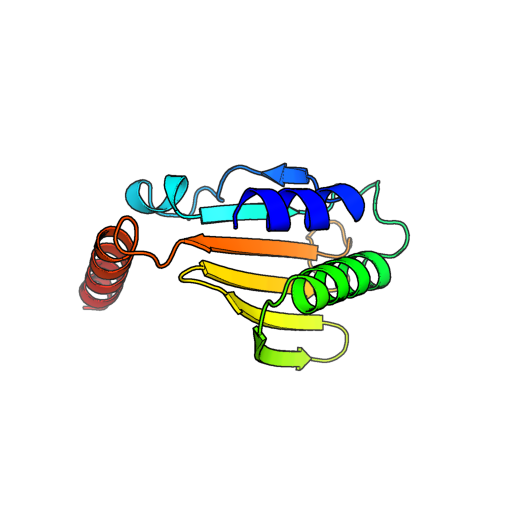00 86.75 80 GLY A O 1
ATOM 597 N N . TRP A 1 81 ? -10.928 -2.046 6.465 1.00 89.94 81 TRP A N 1
ATOM 598 C CA . TRP A 1 81 ? -9.745 -1.372 5.952 1.00 89.94 81 TRP A CA 1
ATOM 599 C C . TRP A 1 81 ? -9.854 -1.190 4.443 1.00 89.94 81 TRP A C 1
ATOM 601 O O . TRP A 1 81 ? -10.356 -2.064 3.731 1.00 89.94 81 TRP A O 1
ATOM 611 N N . ASN A 1 82 ? -9.309 -0.078 3.966 1.00 91.56 82 ASN A N 1
ATOM 612 C CA . ASN A 1 82 ? -9.106 0.252 2.561 1.00 91.56 82 ASN A CA 1
ATOM 613 C C . ASN A 1 82 ? -7.599 0.297 2.283 1.00 91.56 82 ASN A C 1
ATOM 615 O O . ASN A 1 82 ? -6.834 0.742 3.136 1.00 91.56 82 ASN A O 1
ATOM 619 N N . ILE A 1 83 ? -7.182 -0.140 1.095 1.00 91.94 83 ILE A N 1
ATOM 620 C CA . ILE A 1 83 ? -5.845 0.104 0.553 1.00 91.94 83 ILE A CA 1
ATOM 621 C C . ILE A 1 83 ? -5.973 0.781 -0.806 1.00 91.94 83 ILE A C 1
ATOM 623 O O . ILE A 1 83 ? -6.700 0.303 -1.673 1.00 91.94 83 ILE A O 1
ATOM 627 N N . LEU A 1 84 ? -5.192 1.838 -1.012 1.00 91.88 84 LEU A N 1
ATOM 628 C CA . LEU A 1 84 ? -4.868 2.407 -2.314 1.00 91.88 84 LEU A CA 1
ATOM 629 C C . LEU A 1 84 ? -3.415 2.077 -2.654 1.00 91.88 84 LEU A C 1
ATOM 631 O O . LEU A 1 84 ? -2.487 2.473 -1.948 1.00 91.88 84 LEU A O 1
ATOM 635 N N . ALA A 1 85 ? -3.225 1.327 -3.731 1.00 91.50 85 ALA A N 1
ATOM 636 C CA . ALA A 1 85 ? -1.932 0.904 -4.236 1.00 91.50 85 ALA A CA 1
ATOM 637 C C . ALA A 1 85 ? -1.637 1.619 -5.556 1.00 91.50 85 ALA A C 1
ATOM 639 O O . ALA A 1 85 ? -2.398 1.493 -6.516 1.00 91.50 85 ALA A O 1
ATOM 640 N N . TRP A 1 86 ? -0.505 2.312 -5.618 1.00 90.19 86 TRP A N 1
ATOM 641 C CA . TRP A 1 86 ? -0.055 3.065 -6.783 1.00 90.19 86 TRP A CA 1
ATOM 642 C C . TRP A 1 86 ? 1.283 2.552 -7.290 1.00 90.19 86 TRP A C 1
ATOM 644 O O . TRP A 1 86 ? 2.212 2.334 -6.509 1.00 90.19 86 TRP A O 1
ATOM 654 N N . HIS A 1 87 ? 1.383 2.433 -8.607 1.00 90.75 87 HIS A N 1
ATOM 655 C CA . HIS A 1 87 ? 2.619 2.272 -9.357 1.00 90.75 87 HIS A CA 1
ATOM 656 C C . HIS A 1 87 ? 2.612 3.304 -10.482 1.00 90.75 87 HIS A C 1
ATOM 658 O O . HIS A 1 87 ? 1.758 3.260 -11.358 1.00 90.75 87 HIS A O 1
ATOM 664 N N . HIS A 1 88 ? 3.538 4.253 -10.436 1.00 87.19 88 HIS A N 1
ATOM 665 C CA . HIS A 1 88 ? 3.718 5.287 -11.447 1.00 87.19 88 HIS A CA 1
ATOM 666 C C . HIS A 1 88 ? 5.177 5.279 -11.896 1.00 87.19 88 HIS A C 1
ATOM 668 O O . HIS A 1 88 ? 6.046 5.733 -11.142 1.00 87.19 88 HIS A O 1
ATOM 674 N N . PRO A 1 89 ? 5.482 4.765 -13.094 1.00 82.38 89 PRO A N 1
ATOM 675 C CA . PRO A 1 89 ? 6.841 4.794 -13.596 1.00 82.38 89 PRO A CA 1
ATOM 676 C C . PRO A 1 89 ? 7.300 6.233 -13.819 1.00 82.38 89 PRO A C 1
ATOM 678 O O . PRO A 1 89 ? 6.521 7.065 -14.282 1.00 82.38 89 PRO A O 1
ATOM 681 N N . GLN A 1 90 ? 8.546 6.528 -13.442 1.00 77.88 90 GLN A N 1
ATOM 682 C CA . GLN A 1 90 ? 9.132 7.879 -13.462 1.00 77.88 90 GLN A CA 1
ATOM 683 C C . GLN A 1 90 ? 8.253 8.944 -12.772 1.00 77.88 90 GLN A C 1
ATOM 685 O O . GLN A 1 90 ? 8.287 10.123 -13.113 1.00 77.88 90 GLN A O 1
ATOM 690 N N . GLY A 1 91 ? 7.431 8.530 -11.803 1.00 67.50 91 GLY A N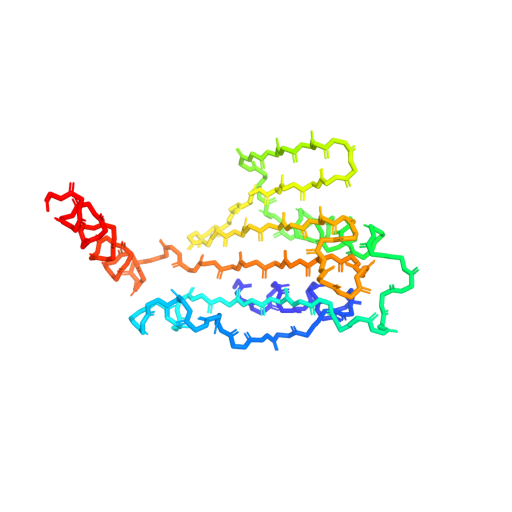 1
ATOM 691 C CA . GLY A 1 91 ? 6.485 9.407 -11.114 1.00 67.50 91 GLY A CA 1
ATOM 692 C C . GLY A 1 91 ? 7.125 10.346 -10.089 1.00 67.50 91 GLY A C 1
ATOM 693 O O . GLY A 1 91 ? 6.426 11.179 -9.516 1.00 67.50 91 GLY A O 1
ATOM 694 N N . ARG A 1 92 ? 8.428 10.209 -9.809 1.00 69.88 92 ARG A N 1
ATOM 695 C CA . ARG A 1 92 ? 9.171 11.090 -8.898 1.00 69.88 92 ARG A CA 1
ATOM 696 C C . ARG A 1 92 ? 10.002 12.123 -9.655 1.00 69.88 92 ARG A C 1
ATOM 698 O O . ARG A 1 92 ? 10.434 11.896 -10.780 1.00 69.88 92 ARG A O 1
ATOM 705 N N . ALA A 1 93 ? 10.291 13.240 -8.984 1.00 71.56 93 ALA A N 1
ATOM 706 C CA . ALA A 1 93 ? 11.090 14.338 -9.535 1.00 71.56 93 ALA A CA 1
ATOM 707 C C . ALA A 1 93 ? 12.527 13.932 -9.924 1.00 71.56 93 ALA A C 1
ATOM 709 O O . ALA A 1 93 ? 13.140 14.585 -10.762 1.00 71.56 93 ALA A O 1
ATOM 710 N N . ASP A 1 94 ? 13.054 12.857 -9.336 1.00 73.44 94 ASP A N 1
ATOM 711 C CA . ASP A 1 94 ? 14.368 12.281 -9.644 1.00 73.44 94 ASP A CA 1
ATOM 712 C C . ASP A 1 94 ? 14.331 11.256 -10.798 1.00 73.44 94 ASP A C 1
ATOM 714 O O . ASP A 1 94 ? 15.331 10.595 -11.067 1.00 73.44 94 ASP A O 1
ATOM 718 N N . GLY A 1 95 ? 13.187 11.108 -11.478 1.00 71.25 95 GLY A N 1
ATOM 719 C CA . GLY A 1 95 ? 12.999 10.164 -12.581 1.00 71.25 95 GLY A CA 1
ATOM 720 C C . GLY A 1 95 ? 12.817 8.712 -12.138 1.00 71.25 95 GLY A C 1
ATOM 721 O O . GLY A 1 95 ? 12.760 7.826 -12.989 1.00 71.25 95 GLY A O 1
ATOM 722 N N . THR A 1 96 ? 12.710 8.442 -10.833 1.00 77.06 96 THR A N 1
ATOM 723 C CA . THR A 1 96 ? 12.462 7.090 -10.319 1.00 77.06 96 THR A CA 1
ATOM 724 C C . THR A 1 96 ? 10.975 6.755 -10.263 1.00 77.06 96 THR A C 1
ATOM 726 O O . THR A 1 96 ? 10.097 7.624 -10.209 1.00 77.06 96 THR A O 1
ATOM 729 N N . ASP A 1 9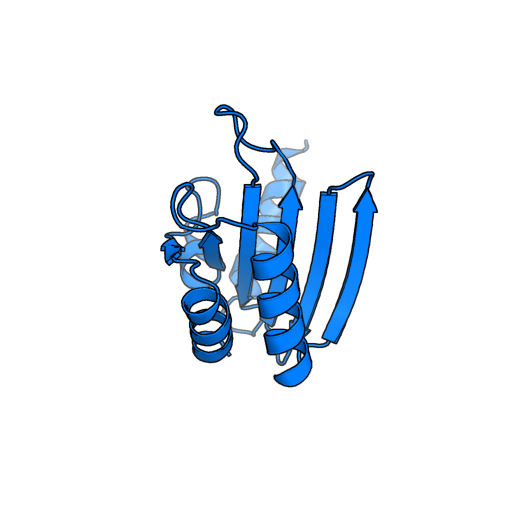7 ? 10.679 5.458 -10.256 1.00 81.88 97 ASP A N 1
ATOM 730 C CA . ASP A 1 97 ? 9.311 4.975 -10.156 1.00 81.88 97 ASP A CA 1
ATOM 731 C C . ASP A 1 97 ? 8.718 5.284 -8.778 1.00 81.88 97 ASP A C 1
ATOM 733 O O . ASP A 1 97 ? 9.300 5.029 -7.714 1.00 81.88 97 ASP A O 1
ATOM 737 N N . TRP A 1 98 ? 7.500 5.809 -8.781 1.00 82.25 98 TRP A N 1
ATOM 738 C CA . TRP A 1 98 ? 6.728 6.003 -7.575 1.00 82.25 98 TRP A CA 1
ATOM 739 C C . TRP A 1 98 ? 5.824 4.800 -7.334 1.00 82.25 98 TRP A C 1
ATOM 741 O O . TRP A 1 98 ? 4.808 4.606 -7.989 1.00 82.25 98 TRP A O 1
ATOM 751 N N . ILE A 1 99 ? 6.185 4.022 -6.319 1.00 86.81 99 ILE A N 1
ATOM 752 C CA . ILE A 1 99 ? 5.353 2.950 -5.783 1.00 86.81 99 ILE A CA 1
ATOM 753 C C . ILE A 1 99 ? 4.952 3.301 -4.358 1.00 86.81 99 ILE A C 1
ATOM 755 O O . ILE A 1 99 ? 5.815 3.666 -3.549 1.00 86.81 99 ILE A O 1
ATOM 759 N N . SER A 1 100 ? 3.666 3.203 -4.046 1.00 86.69 100 SER A N 1
ATOM 760 C CA . SER A 1 100 ? 3.152 3.501 -2.713 1.00 86.69 100 SER A CA 1
ATOM 761 C C . SER A 1 100 ? 1.902 2.691 -2.416 1.00 86.69 100 SER A C 1
ATOM 763 O O . SER A 1 100 ? 1.044 2.527 -3.275 1.00 86.69 100 SER A O 1
ATOM 765 N N . PHE A 1 101 ? 1.786 2.249 -1.172 1.00 89.62 101 PHE A N 1
ATOM 766 C CA . PHE A 1 101 ? 0.583 1.636 -0.626 1.00 89.62 101 PHE A CA 1
ATOM 767 C C . PHE A 1 101 ? 0.116 2.514 0.521 1.00 89.62 101 PHE A C 1
ATOM 769 O O . PHE A 1 101 ? 0.902 2.810 1.420 1.00 89.62 101 PHE A O 1
ATOM 776 N N . ILE A 1 102 ? -1.131 2.961 0.483 1.00 89.56 102 ILE A N 1
ATOM 777 C CA . ILE A 1 102 ? -1.758 3.695 1.577 1.00 89.56 102 ILE A CA 1
ATOM 778 C C . ILE A 1 102 ? -2.906 2.851 2.086 1.00 89.56 102 ILE A C 1
ATOM 780 O O . ILE A 1 102 ? -3.828 2.570 1.331 1.00 89.56 102 ILE A O 1
ATOM 784 N N . ALA A 1 103 ? -2.838 2.449 3.349 1.00 90.06 103 ALA A N 1
ATOM 785 C CA . ALA A 1 103 ? -3.933 1.783 4.025 1.00 90.06 103 ALA A CA 1
ATOM 786 C C . ALA A 1 103 ? -4.626 2.753 4.973 1.00 90.06 103 ALA A C 1
ATOM 788 O O . ALA A 1 103 ? -3.962 3.427 5.760 1.00 90.06 103 ALA A O 1
ATOM 789 N N . ASN A 1 104 ? -5.949 2.772 4.918 1.00 89.25 104 ASN A N 1
ATOM 790 C CA . ASN A 1 104 ? -6.795 3.526 5.824 1.00 89.25 104 ASN A CA 1
ATOM 791 C C . ASN A 1 104 ? -7.664 2.553 6.617 1.00 89.25 104 ASN A C 1
ATOM 793 O O . ASN A 1 104 ? -8.342 1.704 6.033 1.00 89.25 104 ASN A O 1
ATOM 797 N N . ASP A 1 105 ? -7.648 2.686 7.938 1.00 89.00 105 ASP A N 1
ATOM 798 C CA . ASP A 1 105 ? -8.631 2.064 8.813 1.00 89.00 105 ASP A CA 1
ATOM 799 C C . ASP A 1 105 ? -9.955 2.815 8.636 1.00 89.00 105 ASP A C 1
ATOM 801 O O . ASP A 1 105 ? -10.066 3.993 8.958 1.00 89.00 105 ASP A O 1
ATOM 805 N N . THR A 1 106 ? -10.949 2.151 8.062 1.00 83.50 106 THR A N 1
ATOM 806 C CA . THR A 1 106 ? -12.309 2.675 7.888 1.00 83.50 106 THR A CA 1
ATOM 807 C C . THR A 1 106 ? -13.264 2.067 8.914 1.00 83.50 106 THR A C 1
ATOM 809 O O . THR A 1 106 ? -14.474 2.051 8.698 1.00 83.50 106 THR A O 1
ATOM 812 N N . GLY A 1 107 ? -12.738 1.486 9.992 1.00 82.56 107 GLY A N 1
ATOM 813 C CA . GLY A 1 107 ? -13.520 0.962 11.097 1.00 82.56 107 GLY A CA 1
ATOM 814 C C . GLY A 1 107 ? -14.088 2.069 11.994 1.00 82.56 107 GLY A C 1
ATOM 815 O O . GLY A 1 107 ? -13.737 3.243 11.851 1.00 82.56 107 GLY A O 1
ATOM 816 N N . PRO A 1 108 ? -14.917 1.705 12.989 1.00 79.31 108 PRO A N 1
ATOM 817 C CA . PRO A 1 108 ? -15.672 2.667 13.801 1.00 79.31 108 PRO A CA 1
ATOM 818 C C . PRO A 1 108 ? -14.805 3.695 14.542 1.00 79.31 108 PRO A C 1
ATOM 820 O O . PRO A 1 108 ? -15.246 4.810 14.808 1.00 79.31 108 PRO A O 1
ATOM 823 N N . ALA A 1 109 ? -13.561 3.334 14.876 1.00 79.75 109 ALA A N 1
ATOM 824 C CA . ALA A 1 109 ? -12.619 4.222 15.557 1.00 79.75 109 ALA A CA 1
ATOM 825 C C . ALA A 1 109 ? -12.099 5.361 14.659 1.00 79.75 109 ALA A C 1
ATOM 827 O O . ALA A 1 109 ? -11.699 6.405 15.168 1.00 79.75 109 ALA A O 1
ATOM 828 N N . CYS A 1 110 ? -12.119 5.164 13.341 1.00 85.25 110 CYS A N 1
ATOM 829 C CA . CYS A 1 110 ? -11.572 6.085 12.347 1.00 85.25 110 CYS A CA 1
ATOM 830 C C . CYS A 1 110 ? -12.651 6.689 11.439 1.00 85.25 110 CYS A C 1
ATOM 832 O O . CYS A 1 110 ? -12.431 7.739 10.842 1.00 85.25 110 CYS A O 1
ATOM 834 N N . GLU A 1 111 ? -13.844 6.091 11.395 1.00 82.44 111 GLU A N 1
ATOM 835 C CA . GLU A 1 111 ? -14.991 6.572 10.624 1.00 82.44 111 GLU A CA 1
ATOM 836 C C . GLU A 1 111 ? -15.375 8.014 10.977 1.00 82.44 111 GLU A C 1
ATOM 838 O O . GLU A 1 111 ? -15.527 8.842 10.082 1.00 82.44 111 GLU A O 1
ATOM 843 N N . LYS A 1 112 ? -15.468 8.349 12.271 1.00 82.19 112 LYS A N 1
ATOM 844 C CA . LYS A 1 112 ? -15.811 9.709 12.710 1.00 82.19 112 LYS A CA 1
ATOM 845 C C . LYS A 1 112 ? -14.767 10.753 12.261 1.00 82.19 112 LYS A C 1
ATOM 847 O O . LYS A 1 112 ? -15.175 11.700 11.593 1.00 82.19 112 LYS A O 1
ATOM 852 N N . PRO A 1 113 ? -13.458 10.577 12.529 1.00 80.94 113 PRO A N 1
ATOM 853 C CA . PRO A 1 113 ? -12.423 11.453 11.980 1.00 80.94 113 PRO A CA 1
ATOM 854 C C . PRO A 1 113 ? -12.475 11.612 10.453 1.00 80.94 113 PRO A C 1
ATOM 856 O O . PRO A 1 113 ? -12.258 12.709 9.944 1.00 80.94 113 PRO A O 1
ATOM 859 N N . PHE A 1 114 ? -12.778 10.539 9.708 1.00 79.88 114 PHE A N 1
ATOM 860 C CA . PHE A 1 114 ? -12.907 10.611 8.248 1.00 79.88 114 PHE A CA 1
ATOM 861 C C . PHE A 1 114 ? -14.122 11.441 7.815 1.00 79.88 114 PHE A C 1
ATOM 863 O O . PHE A 1 114 ? -14.016 12.224 6.875 1.00 79.88 114 PHE A O 1
ATOM 870 N N . GLN A 1 115 ? -15.264 11.304 8.491 1.00 81.12 115 GLN A N 1
ATOM 871 C CA . GLN A 1 115 ? -16.456 12.111 8.204 1.00 81.12 115 GLN A CA 1
ATOM 872 C C . GLN A 1 115 ? -16.249 13.592 8.543 1.00 81.12 115 GLN A C 1
ATOM 874 O O . GLN A 1 115 ? -16.695 14.454 7.790 1.00 81.12 115 GLN A O 1
ATOM 879 N N . GLU A 1 116 ? -15.551 13.890 9.642 1.00 82.06 116 GLU A N 1
ATOM 880 C CA . GLU A 1 116 ? -15.201 15.261 10.035 1.00 82.06 116 GLU A CA 1
ATOM 881 C C . GLU A 1 116 ? -14.289 15.924 8.988 1.00 82.06 116 GLU A C 1
ATOM 883 O O . GLU A 1 116 ? -14.597 17.017 8.518 1.00 82.06 116 GLU A O 1
ATOM 888 N N . ASP A 1 117 ? -13.244 15.231 8.519 1.00 79.56 117 ASP A N 1
ATOM 889 C CA . ASP A 1 117 ? -12.374 15.740 7.446 1.00 79.56 117 ASP A CA 1
ATOM 890 C C . ASP A 1 117 ? -13.126 15.956 6.120 1.00 79.56 117 ASP A C 1
ATOM 892 O O . ASP A 1 117 ? -12.931 16.967 5.436 1.00 79.56 117 ASP A O 1
ATOM 896 N N . LEU A 1 118 ? -14.019 15.030 5.751 1.00 78.56 118 LEU A N 1
ATOM 897 C CA . LEU A 1 118 ? -14.853 15.180 4.557 1.00 78.56 118 LEU A CA 1
ATOM 898 C C . LEU A 1 118 ? -15.767 16.405 4.663 1.00 78.56 118 LEU A C 1
ATOM 900 O O . LEU A 1 118 ? -15.837 17.179 3.707 1.00 78.56 118 LEU A O 1
ATOM 904 N N . ALA A 1 119 ? -16.418 16.599 5.815 1.00 78.50 119 ALA A N 1
ATOM 905 C CA . ALA A 1 119 ? -17.282 17.745 6.076 1.00 78.50 119 ALA A CA 1
ATOM 906 C C . ALA A 1 119 ? -16.503 19.070 5.984 1.00 78.50 119 ALA A C 1
ATOM 908 O O . ALA A 1 119 ? -16.940 19.991 5.283 1.00 78.50 119 ALA A O 1
ATOM 909 N N . ASP A 1 120 ? -15.318 19.146 6.590 1.00 72.69 120 ASP A N 1
ATOM 910 C CA . ASP A 1 120 ? -14.451 20.329 6.548 1.00 72.69 120 ASP A CA 1
ATOM 911 C C . ASP A 1 120 ? -14.001 20.668 5.116 1.00 72.69 120 ASP A C 1
ATOM 913 O O . ASP A 1 120 ? -14.054 21.827 4.689 1.00 72.69 120 ASP A O 1
ATOM 917 N N . LYS A 1 121 ? -13.628 19.658 4.317 1.00 66.00 121 LYS A N 1
ATOM 918 C CA . LYS A 1 121 ? -13.238 19.843 2.906 1.00 66.00 121 LYS A CA 1
ATOM 919 C C . LYS A 1 121 ? -14.398 20.292 2.015 1.00 66.00 121 LYS A C 1
ATOM 921 O O . LYS A 1 121 ? -14.163 21.015 1.045 1.00 66.00 121 LYS A O 1
ATOM 926 N N . THR A 1 122 ? -15.635 19.891 2.311 1.00 60.88 122 THR A N 1
ATOM 927 C CA . THR A 1 122 ? -16.823 20.414 1.613 1.00 60.88 122 THR A CA 1
ATOM 928 C C . THR A 1 122 ? -17.199 21.830 2.041 1.00 60.88 122 THR A C 1
ATOM 930 O O . THR A 1 122 ? -17.731 22.574 1.221 1.00 60.88 122 THR A O 1
ATOM 933 N N . THR A 1 123 ? -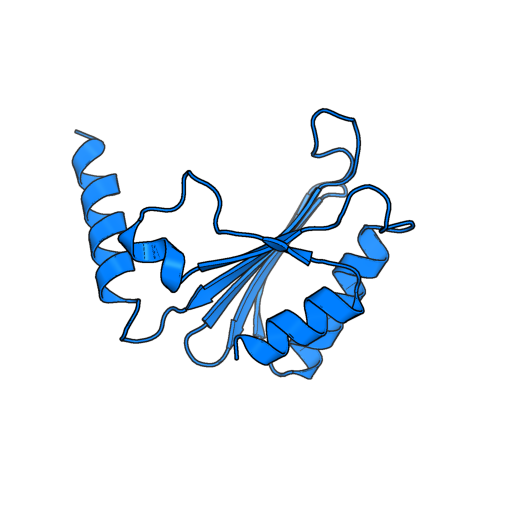16.890 22.226 3.277 1.00 55.38 123 THR A N 1
ATOM 934 C CA . THR A 1 123 ? -17.243 23.553 3.811 1.00 55.38 123 THR A CA 1
ATOM 935 C C . THR A 1 123 ? -16.258 24.635 3.347 1.00 55.38 123 THR A C 1
ATOM 937 O O . THR A 1 123 ? -16.669 25.749 3.048 1.00 55.38 123 THR A O 1
ATOM 940 N N . ASN A 1 124 ? -14.980 24.290 3.141 1.00 49.34 124 ASN A N 1
ATOM 941 C CA . ASN A 1 124 ? -13.953 25.187 2.575 1.00 49.34 124 ASN A CA 1
ATOM 942 C C . ASN A 1 124 ? -14.021 25.366 1.040 1.00 49.34 124 ASN A C 1
ATOM 944 O O . ASN A 1 124 ? -13.086 25.885 0.430 1.00 49.34 124 ASN A O 1
ATOM 948 N N . LYS A 1 125 ? -15.107 24.920 0.394 1.00 41.28 125 LYS A N 1
ATOM 949 C CA . LYS A 1 125 ? -15.397 25.164 -1.032 1.00 41.28 125 LYS A CA 1
ATOM 950 C C . LYS A 1 125 ? -16.416 26.293 -1.268 1.00 41.28 125 LYS A C 1
ATOM 952 O O . LYS A 1 125 ? -16.918 26.400 -2.387 1.00 41.28 125 LYS A O 1
ATOM 957 N N . GLN A 1 126 ? -16.720 27.111 -0.258 1.00 37.00 126 GLN A N 1
ATOM 958 C CA . GLN A 1 126 ? -17.597 28.284 -0.376 1.00 37.00 126 GLN A CA 1
ATOM 959 C C . GLN A 1 126 ? -16.820 29.595 -0.309 1.00 37.00 126 GLN A C 1
ATOM 961 O O . GLN A 1 126 ? -15.935 29.711 0.566 1.00 37.00 126 GLN A O 1
#

Sequence (126 aa):
MRNEIDAAATTAGFTARQPADDVPPGLKSCTVRWQADGAKSTDSRKSYDATVATLVKGGWKERGRTDEKQSVTMAMDKGGWNILAWHHPQGRADGTDWISFIANDTGPACEKPFQEDLADKTTNKQ

Secondary structure (DSSP, 8-state):
-HHHHHHHHHHTTEEEEPPPTTS-GGGTTTEEEEEE-TTT-SSHHHHHHHHHHHHHHTTPEEEEEEEETTEEEEEEEETTEEEEEEEETT-STTS--EEEEEEEE-SHHHHHHHHHHHHHHHHTT-

Foldseek 3Di:
DVVLLVVLLVVLQWDKDQDPPPQDPLQRVFKIKTWHPQPRCPPQVVSLVSSVVSVVVVVWAWDDWDDDPPKIWTWTDDDQKIKIWIWAQLPDPVRHITTMIMMGRRDPSCVVVVVVVVVVVVVVVD

Radius of gyration: 15.01 Å; Cα contacts (8 Å, |Δi|>4): 200; chains: 1; bounding box: 35×42×36 Å

Solvent-accessible surface area (backbone atoms only — not comparable to full-atom values): 6918 Å² total; per-residue (Å²): 109,68,68,58,53,51,50,35,37,44,75,51,54,26,44,81,44,77,49,57,89,87,50,54,79,79,42,42,88,34,35,43,28,32,33,57,48,91,86,70,56,93,50,59,65,61,35,51,53,52,29,52,52,45,40,44,74,71,63,39,39,82,76,48,75,48,78,55,97,80,28,39,38,38,33,31,39,48,97,47,30,39,36,44,39,39,39,28,70,50,61,35,98,86,59,41,64,36,44,38,38,40,36,35,46,58,33,83,90,30,40,59,50,51,51,52,53,51,51,53,62,62,59,72,72,113

Mean predicted aligned error: 7.01 Å

pLDDT: mean 81.24, std 10.91, range [37.0, 94.44]